Protein AF-A0A3B8K1Q7-F1 (afdb_monomer_lite)

Sequence (107 aa):
IVNFDAYGFFDSMLAYGEELEGFLRRGGCLGWGLVPTSEPVAQEDAFFLREKFYEGIRRLSRQGVSPDLLARQYLLTPSCGTGTLSVAQCEQVYRTTAELHTLLSSV

Foldseek 3Di:
DAEAQLQPCLVVCLVCLVVQQVCLVVVAAYAHQQQELDPVQAPDDLVVSLVSLVVSLVSSVVSVHDSVSSLVRYDYHHNDDNVVPDPVSVVNSVVSSVVNVVVSVVD

Secondary structure (DSSP, 8-state):
-EEEETTT-HHHHGGGHHHHHHHHHTT--EEEEEE--SSSTT---HHHHHHHHHHHHHHHHHTT--HHHHHHSEEEEESS--TTS-HHHHHHHHHHHHHHHHHHHT-

Radius of gyration: 13.75 Å; chains: 1; bounding box: 33×26×35 Å

Structure (mmCIF, N/CA/C/O backbone):
data_AF-A0A3B8K1Q7-F1
#
_entry.id   AF-A0A3B8K1Q7-F1
#
loop_
_atom_site.group_PDB
_atom_site.id
_atom_site.ty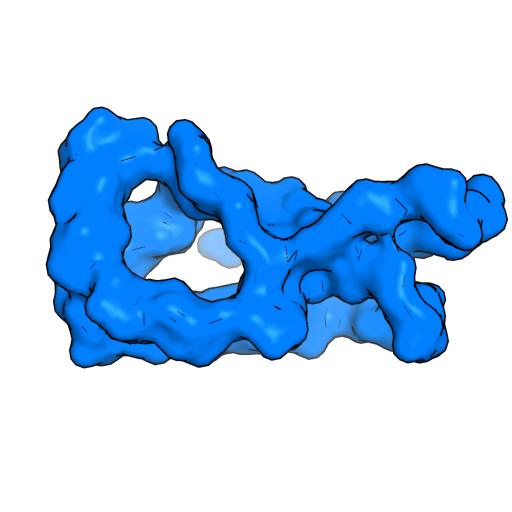pe_symbol
_atom_site.label_atom_id
_atom_site.label_alt_id
_atom_site.label_comp_id
_atom_site.label_asym_id
_atom_site.label_entity_id
_atom_site.label_seq_id
_atom_site.pdbx_PDB_ins_code
_atom_site.Cartn_x
_atom_site.Cartn_y
_atom_site.Cartn_z
_atom_site.occupancy
_atom_site.B_iso_or_equiv
_atom_site.auth_seq_id
_atom_site.auth_comp_id
_atom_site.auth_asym_id
_atom_site.auth_atom_id
_atom_site.pdbx_PDB_model_num
ATOM 1 N N . ILE A 1 1 ? -14.018 -2.781 -2.605 1.00 95.94 1 ILE A N 1
ATOM 2 C CA . ILE A 1 1 ? -12.570 -2.458 -2.573 1.00 95.94 1 ILE A CA 1
ATOM 3 C C . ILE A 1 1 ? -12.421 -1.007 -3.011 1.00 95.94 1 ILE A C 1
ATOM 5 O O . ILE A 1 1 ? -13.141 -0.618 -3.923 1.00 95.94 1 ILE A O 1
ATOM 9 N N . VAL A 1 2 ? -11.545 -0.229 -2.374 1.00 97.19 2 VAL A N 1
ATOM 10 C CA . VAL A 1 2 ? -11.109 1.097 -2.849 1.00 97.19 2 VAL A CA 1
ATOM 11 C C . VAL A 1 2 ? -9.627 0.984 -3.181 1.00 97.19 2 VAL A C 1
ATOM 13 O O . VAL A 1 2 ? -8.833 0.692 -2.294 1.00 97.19 2 VAL A O 1
ATOM 16 N N . ASN A 1 3 ? -9.264 1.147 -4.450 1.00 95.75 3 ASN A N 1
ATOM 17 C CA . ASN A 1 3 ? -7.876 1.101 -4.913 1.00 95.75 3 ASN A CA 1
ATOM 18 C C . ASN A 1 3 ? -7.389 2.528 -5.176 1.00 95.75 3 ASN A C 1
ATOM 20 O O . ASN A 1 3 ? -8.107 3.293 -5.819 1.00 95.75 3 ASN A O 1
ATOM 24 N N . PHE A 1 4 ? -6.201 2.877 -4.692 1.00 96.00 4 PHE A N 1
ATOM 25 C CA . PHE A 1 4 ? -5.653 4.227 -4.815 1.00 96.00 4 PHE A CA 1
ATOM 26 C C . PHE A 1 4 ? -4.129 4.201 -4.966 1.00 96.00 4 PHE A C 1
ATOM 28 O O . PHE A 1 4 ? -3.471 3.248 -4.545 1.00 96.00 4 PHE A O 1
ATOM 35 N N . ASP A 1 5 ? -3.568 5.264 -5.543 1.00 95.31 5 ASP A N 1
ATOM 36 C CA . ASP A 1 5 ? -2.119 5.459 -5.633 1.00 95.31 5 ASP A CA 1
ATOM 37 C C . ASP A 1 5 ? -1.571 5.929 -4.275 1.00 95.31 5 ASP A C 1
ATOM 39 O O . ASP A 1 5 ? -1.576 7.115 -3.933 1.00 95.31 5 ASP A O 1
ATOM 43 N N . ALA A 1 6 ? -1.112 4.966 -3.479 1.00 95.75 6 ALA A N 1
ATOM 44 C CA . ALA A 1 6 ? -0.475 5.209 -2.192 1.00 95.75 6 ALA A CA 1
ATOM 45 C C . ALA A 1 6 ? 0.984 5.670 -2.334 1.00 95.75 6 ALA A C 1
ATOM 47 O O . ALA A 1 6 ? 1.567 6.182 -1.378 1.00 95.75 6 ALA A O 1
ATOM 48 N N . TYR A 1 7 ? 1.601 5.484 -3.498 1.00 93.88 7 TYR A N 1
ATOM 49 C CA . TYR A 1 7 ? 2.982 5.877 -3.717 1.00 93.88 7 TYR A CA 1
ATOM 50 C C . TYR A 1 7 ? 3.111 7.391 -3.905 1.00 93.88 7 TYR A C 1
ATOM 52 O O . TYR A 1 7 ? 3.931 8.022 -3.228 1.00 93.88 7 TYR A O 1
ATOM 60 N N . GLY A 1 8 ? 2.293 7.954 -4.799 1.00 92.50 8 GLY A N 1
ATOM 61 C CA . GLY A 1 8 ? 2.322 9.363 -5.194 1.00 92.50 8 GLY A CA 1
ATOM 62 C C . GLY A 1 8 ? 1.254 10.239 -4.537 1.00 92.50 8 GLY A C 1
ATOM 63 O O . GLY A 1 8 ? 1.480 11.435 -4.372 1.00 92.50 8 GLY A O 1
ATOM 64 N N . PHE A 1 9 ? 0.111 9.671 -4.131 1.00 94.38 9 PHE A N 1
ATOM 65 C CA . PHE A 1 9 ? -1.068 10.456 -3.728 1.00 94.38 9 PHE A CA 1
ATOM 66 C C . PHE A 1 9 ? -1.656 10.066 -2.367 1.00 94.38 9 PHE A C 1
ATOM 68 O O . PHE A 1 9 ? -2.796 10.427 -2.064 1.00 94.38 9 PHE A O 1
ATOM 75 N N . PHE A 1 10 ? -0.886 9.391 -1.509 1.00 96.56 10 PHE A N 1
ATOM 76 C CA . PHE A 1 10 ? -1.352 8.955 -0.188 1.00 96.56 10 PHE A CA 1
ATOM 77 C C . PHE A 1 10 ? -1.993 10.078 0.641 1.00 96.56 10 PHE A C 1
ATOM 79 O O . PHE A 1 10 ? -3.021 9.867 1.277 1.00 96.56 10 PHE A O 1
ATOM 86 N N . ASP A 1 11 ? -1.420 11.281 0.610 1.00 96.50 11 ASP A N 1
ATOM 87 C CA . ASP A 1 11 ? -1.876 12.405 1.434 1.00 96.50 11 ASP A CA 1
ATOM 88 C C . ASP A 1 11 ? -3.330 12.802 1.147 1.00 96.50 11 ASP A C 1
ATOM 90 O O . ASP A 1 11 ? -4.037 13.234 2.056 1.00 96.50 11 ASP A O 1
ATOM 94 N N . SER A 1 12 ? -3.812 12.575 -0.080 1.00 94.81 12 SER A N 1
ATOM 95 C CA . SER A 1 12 ? -5.214 12.812 -0.438 1.00 94.81 12 SER A CA 1
ATOM 96 C C . SER A 1 12 ? -6.186 11.901 0.320 1.00 94.81 12 SER A C 1
ATOM 98 O O . SER A 1 12 ? -7.308 12.311 0.605 1.00 94.81 12 SER A O 1
ATOM 100 N N . MET A 1 13 ? -5.749 10.700 0.716 1.00 95.50 13 MET A N 1
ATOM 101 C CA . MET A 1 13 ? -6.574 9.747 1.465 1.00 95.50 13 MET A CA 1
ATOM 102 C C . MET A 1 13 ? -6.774 10.151 2.923 1.00 95.50 13 MET A C 1
ATOM 104 O O . MET A 1 13 ? -7.756 9.741 3.535 1.00 95.50 13 MET A O 1
ATOM 108 N N . LEU A 1 14 ? -5.877 10.968 3.487 1.00 97.25 14 LEU A N 1
ATOM 109 C CA . LEU A 1 14 ? -5.977 11.405 4.882 1.00 97.25 14 LEU A CA 1
ATOM 110 C C . LEU A 1 14 ? -7.231 12.240 5.148 1.00 97.25 14 LEU A C 1
ATOM 112 O O . LEU A 1 14 ? -7.745 12.213 6.262 1.00 97.25 14 LEU A O 1
ATOM 116 N N . ALA A 1 15 ? -7.739 12.935 4.129 1.00 97.06 15 ALA A N 1
ATOM 117 C CA . ALA A 1 15 ? -8.965 13.718 4.227 1.00 97.06 15 ALA A CA 1
ATOM 118 C C . ALA A 1 15 ? -10.226 12.859 4.445 1.00 97.06 15 ALA A C 1
ATOM 120 O O . ALA A 1 15 ? -11.240 13.402 4.865 1.00 97.06 15 ALA A O 1
ATOM 121 N N . TYR A 1 16 ? -10.160 11.547 4.189 1.00 96.81 16 TYR A N 1
ATOM 122 C CA . TYR A 1 16 ? -11.305 10.630 4.226 1.00 96.81 16 TYR A CA 1
ATOM 123 C C . TYR A 1 16 ? -11.269 9.662 5.420 1.00 96.81 16 TYR A C 1
ATOM 125 O O . TYR A 1 16 ? -11.782 8.548 5.334 1.00 96.81 16 TYR A O 1
ATOM 133 N N . GLY A 1 17 ? -10.592 10.016 6.520 1.00 97.12 17 GLY A N 1
ATOM 134 C CA . GLY A 1 17 ? -10.390 9.110 7.659 1.00 97.12 17 GLY A CA 1
ATOM 135 C C . GLY A 1 17 ? -11.692 8.508 8.208 1.00 97.12 17 GLY A C 1
ATOM 136 O O . GLY A 1 17 ? -11.787 7.294 8.389 1.00 97.12 17 GLY A O 1
ATOM 137 N N . GLU A 1 18 ? -12.726 9.327 8.399 1.00 97.25 18 GLU A N 1
ATOM 138 C CA . GLU A 1 18 ? -14.025 8.868 8.906 1.00 97.25 18 GLU A CA 1
ATOM 139 C C . GLU A 1 18 ? -14.726 7.922 7.914 1.00 97.25 18 GLU A C 1
ATOM 141 O O . GLU A 1 18 ? -15.210 6.845 8.285 1.00 97.25 18 GLU A O 1
ATOM 146 N N . GLU A 1 19 ? -14.732 8.271 6.628 1.00 98.25 19 GLU A N 1
ATOM 147 C CA . GLU A 1 19 ? -15.338 7.465 5.573 1.00 98.25 19 GLU A CA 1
ATOM 148 C C . GLU A 1 19 ? -14.610 6.131 5.385 1.00 98.25 19 GLU A C 1
ATOM 150 O O . GLU A 1 19 ? -15.256 5.100 5.158 1.00 98.25 19 GLU A O 1
ATOM 155 N N . LEU A 1 20 ? -13.280 6.133 5.507 1.00 98.06 20 LEU A N 1
ATOM 156 C C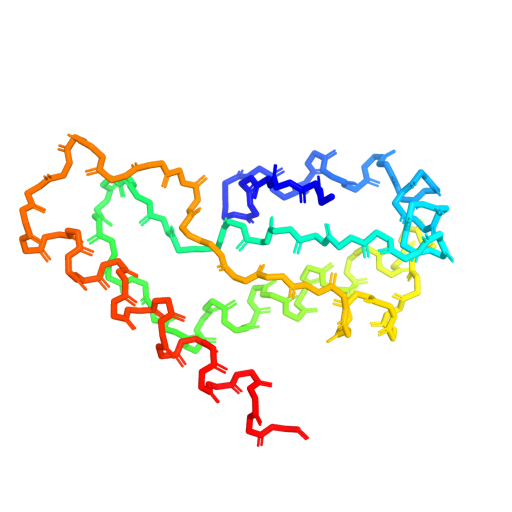A . LEU A 1 20 ? -12.442 4.939 5.427 1.00 98.06 20 LEU A CA 1
ATOM 157 C C . LEU A 1 20 ? -12.693 3.998 6.604 1.00 98.06 20 LEU A C 1
ATOM 159 O O . LEU A 1 20 ? -12.851 2.796 6.383 1.00 98.06 20 LEU A O 1
ATOM 163 N N . GLU A 1 21 ? -12.801 4.519 7.827 1.00 98.44 21 GLU A N 1
ATOM 164 C CA . GLU A 1 21 ? -13.169 3.725 9.004 1.00 98.44 21 GLU A CA 1
ATOM 165 C C . GLU A 1 21 ? -14.538 3.061 8.806 1.00 98.44 21 GLU A C 1
ATOM 167 O O . GLU A 1 21 ? -14.685 1.842 8.948 1.00 98.44 21 GLU A O 1
ATOM 172 N N . GLY A 1 22 ? -15.544 3.8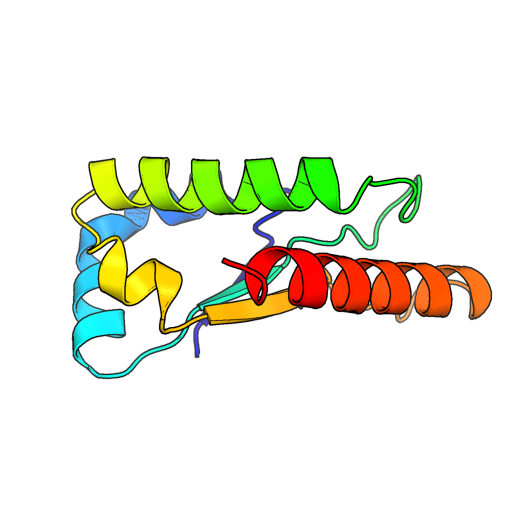39 8.394 1.00 98.56 22 GLY A N 1
ATOM 173 C CA . GLY A 1 22 ? -16.877 3.316 8.107 1.00 98.56 22 GLY A CA 1
ATOM 174 C C . GLY A 1 22 ? -16.868 2.263 6.995 1.00 98.56 22 GLY A C 1
ATOM 175 O O . GLY A 1 22 ? -17.543 1.236 7.102 1.00 98.56 22 GLY A O 1
ATOM 176 N N . PHE A 1 23 ? -16.105 2.490 5.925 1.00 98.62 23 PHE A N 1
ATOM 177 C CA . PHE A 1 23 ? -15.948 1.545 4.820 1.00 98.62 23 PHE A CA 1
ATOM 178 C C . PHE A 1 23 ? -15.314 0.226 5.274 1.00 98.62 23 PHE A C 1
ATOM 180 O O . PHE A 1 23 ? -15.838 -0.846 4.957 1.00 98.62 23 PHE A O 1
ATOM 187 N N . LEU A 1 24 ? -14.229 0.288 6.046 1.00 98.50 24 LEU A N 1
ATOM 188 C CA . LEU A 1 24 ? -13.528 -0.890 6.549 1.00 98.50 24 LEU A CA 1
ATOM 189 C C . LEU A 1 24 ? -14.385 -1.690 7.534 1.00 98.50 24 LEU A C 1
ATOM 191 O O . LEU A 1 24 ? -14.456 -2.913 7.411 1.00 98.50 24 LEU A O 1
ATOM 195 N N . ARG A 1 25 ? -15.132 -1.028 8.427 1.00 98.31 25 ARG A N 1
ATOM 196 C CA . ARG A 1 25 ? -16.069 -1.699 9.350 1.00 98.31 25 ARG A CA 1
ATOM 197 C C . ARG A 1 25 ? -17.175 -2.484 8.649 1.00 98.31 25 ARG A C 1
ATOM 199 O O . ARG A 1 25 ? -17.666 -3.461 9.205 1.00 98.31 25 ARG A O 1
ATOM 206 N N . ARG A 1 26 ? -17.552 -2.098 7.427 1.00 98.19 26 ARG A N 1
ATOM 207 C CA . ARG A 1 26 ? -18.512 -2.843 6.591 1.00 98.19 26 ARG A CA 1
ATOM 208 C C . ARG A 1 26 ? -17.877 -4.006 5.815 1.00 98.19 26 ARG A C 1
ATOM 210 O O . ARG A 1 26 ? -18.529 -4.573 4.944 1.00 98.19 26 ARG A O 1
ATOM 217 N N . GLY A 1 27 ? -16.619 -4.351 6.096 1.00 98.00 27 GLY A N 1
ATOM 218 C CA . GLY A 1 27 ? -15.877 -5.387 5.371 1.00 98.00 27 GLY A CA 1
ATOM 219 C C . GLY A 1 27 ? -15.218 -4.885 4.083 1.00 98.00 27 GLY A C 1
ATOM 220 O O . GLY A 1 27 ? -14.914 -5.680 3.196 1.00 98.00 27 GLY A O 1
ATOM 221 N N . GLY A 1 28 ? -15.015 -3.569 3.948 1.00 98.38 28 GLY A N 1
ATOM 222 C CA . GLY A 1 28 ? -14.268 -2.975 2.839 1.00 98.38 28 GLY A CA 1
ATOM 223 C C . GLY A 1 28 ? -12.811 -3.447 2.778 1.00 98.38 28 GLY A C 1
ATOM 224 O O . GLY A 1 28 ? -12.320 -4.119 3.668 1.00 98.38 28 GLY A O 1
ATOM 225 N N . CYS A 1 29 ? -12.080 -3.104 1.726 1.00 98.06 29 CYS A N 1
ATOM 226 C CA . CYS A 1 29 ? -10.656 -3.432 1.620 1.00 98.06 29 CYS A CA 1
ATOM 227 C C . CYS A 1 29 ? -9.956 -2.361 0.786 1.00 98.06 29 CYS A C 1
ATOM 229 O O . CYS A 1 29 ? -10.540 -1.886 -0.200 1.00 98.06 29 CYS A O 1
ATOM 231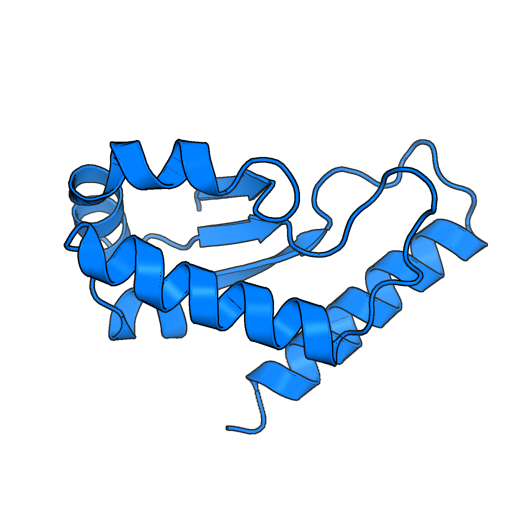 N N . LEU A 1 30 ? -8.755 -1.962 1.204 1.00 97.94 30 LEU A N 1
ATOM 232 C CA . LEU A 1 30 ? -7.949 -0.944 0.535 1.00 97.94 30 LEU A CA 1
ATOM 233 C C . LEU A 1 30 ? -6.890 -1.587 -0.361 1.00 97.94 30 LEU A C 1
ATOM 235 O O . LEU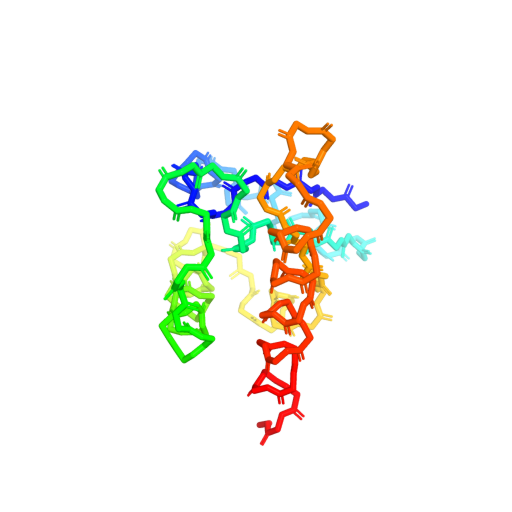 A 1 30 ? -6.070 -2.372 0.102 1.00 97.94 30 LEU A O 1
ATOM 239 N N . GLY A 1 31 ? -6.892 -1.234 -1.642 1.00 97.75 31 GLY A N 1
ATOM 240 C CA . GLY A 1 31 ? -5.801 -1.531 -2.564 1.00 97.75 31 GLY A CA 1
ATOM 241 C C . GLY A 1 31 ? -4.734 -0.450 -2.449 1.00 97.75 31 GLY A C 1
ATOM 242 O O . GLY A 1 31 ? -4.965 0.683 -2.872 1.00 97.75 31 GLY A O 1
ATOM 243 N N . TRP A 1 32 ? -3.602 -0.795 -1.845 1.00 97.62 32 TRP A N 1
ATOM 244 C CA . TRP A 1 32 ? -2.458 0.087 -1.668 1.00 97.62 32 TRP A CA 1
ATOM 245 C C . TRP A 1 32 ? -1.569 0.016 -2.907 1.00 97.62 32 TRP A C 1
ATOM 247 O O . TRP A 1 32 ? -0.712 -0.865 -3.012 1.00 97.62 32 TRP A O 1
ATOM 257 N N . GLY A 1 33 ? -1.774 0.962 -3.826 1.00 96.25 33 GLY A N 1
ATOM 258 C CA . GLY A 1 33 ? -0.938 1.162 -5.006 1.00 96.25 33 GLY A CA 1
ATOM 259 C C . GLY A 1 33 ? 0.436 1.700 -4.619 1.00 96.25 33 GLY A C 1
ATOM 260 O O . GLY A 1 33 ? 0.654 2.906 -4.683 1.00 96.25 33 GLY A O 1
ATOM 261 N N . LEU A 1 34 ? 1.329 0.830 -4.142 1.00 94.00 34 LEU A N 1
ATOM 262 C CA . LEU A 1 34 ? 2.599 1.210 -3.509 1.00 94.00 34 LEU A CA 1
ATOM 263 C C . LEU A 1 34 ? 3.822 1.040 -4.407 1.00 94.00 34 LEU A C 1
ATOM 265 O O . LEU A 1 34 ? 4.817 1.715 -4.170 1.00 94.00 34 LEU A O 1
ATOM 269 N N . VAL A 1 35 ? 3.780 0.160 -5.409 1.00 94.44 35 VAL A N 1
ATOM 270 C CA . VAL A 1 35 ? 4.925 -0.033 -6.314 1.00 94.44 35 VAL A CA 1
ATOM 271 C C . VAL A 1 35 ? 4.793 0.925 -7.499 1.00 94.44 35 VAL A C 1
ATOM 273 O O . VAL A 1 35 ? 3.837 0.779 -8.263 1.00 94.44 35 VAL A O 1
ATOM 276 N N . PRO A 1 36 ? 5.700 1.902 -7.681 1.00 91.81 36 PRO A N 1
ATOM 277 C CA . PRO A 1 36 ? 5.559 2.901 -8.732 1.00 91.81 36 PRO A CA 1
ATOM 278 C C . PRO A 1 36 ? 5.658 2.287 -10.126 1.00 91.81 36 PRO A C 1
ATOM 280 O O . PRO A 1 36 ? 6.505 1.434 -10.392 1.00 91.81 36 PRO A O 1
ATOM 283 N N . THR A 1 37 ? 4.829 2.783 -11.042 1.00 90.62 37 THR A N 1
ATOM 284 C CA . THR A 1 37 ? 4.843 2.391 -12.462 1.00 90.62 37 THR A CA 1
ATOM 285 C C . THR A 1 37 ? 5.308 3.507 -13.402 1.00 90.62 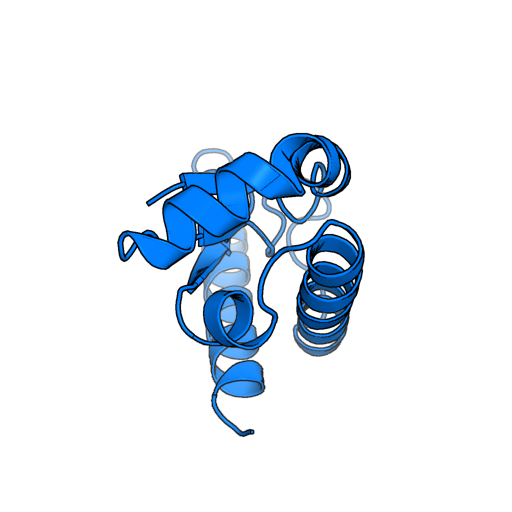37 THR A C 1
ATOM 287 O O . THR A 1 37 ? 5.134 3.398 -14.613 1.00 90.62 37 THR A O 1
ATOM 290 N N . SER A 1 38 ? 5.892 4.583 -12.866 1.00 80.81 38 SER A N 1
ATOM 291 C CA . SER A 1 38 ? 6.470 5.705 -13.621 1.00 80.81 38 SER A CA 1
ATOM 292 C C . SER A 1 38 ? 7.988 5.775 -13.452 1.00 80.81 38 SER A C 1
ATOM 294 O O . SER A 1 38 ? 8.531 5.237 -12.489 1.00 80.81 38 SER A O 1
ATOM 296 N N . GLU A 1 39 ? 8.680 6.444 -14.379 1.00 66.81 39 GLU A N 1
ATOM 297 C CA . GLU A 1 39 ? 10.142 6.519 -14.351 1.00 66.81 39 GLU A CA 1
ATOM 298 C C . GLU A 1 39 ? 10.730 7.355 -13.200 1.00 66.81 39 GLU A C 1
ATOM 300 O O . GLU A 1 39 ? 10.145 8.377 -12.834 1.00 66.81 39 GLU A O 1
ATOM 305 N N . PRO A 1 40 ? 11.899 6.940 -12.659 1.00 59.34 40 PRO A N 1
ATOM 306 C CA . PRO A 1 40 ? 12.646 5.733 -13.031 1.00 59.34 40 PRO A CA 1
ATOM 307 C C . PRO A 1 40 ? 11.986 4.476 -12.437 1.00 59.34 40 PRO A C 1
ATOM 309 O O . PRO A 1 40 ? 11.820 4.332 -11.229 1.00 59.34 40 PRO A O 1
ATOM 312 N N . VAL A 1 41 ? 11.553 3.589 -13.335 1.00 59.84 41 VAL A N 1
ATOM 313 C CA . VAL A 1 41 ? 10.583 2.523 -13.075 1.00 59.84 41 VAL A CA 1
ATOM 314 C C . VAL A 1 41 ? 11.218 1.477 -12.164 1.00 59.84 41 VAL A C 1
ATOM 316 O O . VAL A 1 41 ? 12.110 0.748 -12.586 1.00 59.84 41 VAL A O 1
ATOM 319 N N . ALA A 1 42 ? 10.739 1.405 -10.923 1.00 60.12 42 ALA A N 1
ATOM 320 C CA . ALA A 1 42 ? 10.920 0.272 -10.014 1.00 60.12 42 ALA A CA 1
ATOM 321 C C . ALA A 1 42 ? 12.375 -0.126 -9.660 1.00 60.12 42 ALA A C 1
ATOM 323 O O . ALA A 1 42 ? 12.718 -1.308 -9.669 1.00 60.12 42 ALA A O 1
ATOM 324 N N . GLN A 1 43 ? 13.215 0.843 -9.269 1.00 64.56 43 GLN A N 1
ATOM 325 C CA . GLN A 1 43 ? 14.373 0.572 -8.386 1.00 64.56 43 GLN A CA 1
ATOM 326 C C . GLN A 1 43 ? 14.014 0.672 -6.895 1.00 64.56 43 GLN A C 1
ATOM 328 O O . GLN A 1 43 ? 14.896 0.654 -6.039 1.00 64.56 43 GLN A O 1
ATOM 333 N N . GLU A 1 44 ? 12.728 0.818 -6.580 1.00 70.56 44 GLU A N 1
ATOM 334 C CA . GLU A 1 44 ? 12.277 0.918 -5.200 1.00 70.56 44 GLU A CA 1
ATOM 335 C C . GLU A 1 44 ? 12.571 -0.372 -4.438 1.00 70.56 44 GLU A C 1
ATOM 337 O O . GLU A 1 44 ? 12.239 -1.477 -4.871 1.00 70.56 44 GLU A O 1
ATOM 342 N N . ASP A 1 45 ? 13.196 -0.198 -3.283 1.00 86.88 45 ASP A N 1
ATOM 343 C CA . ASP A 1 45 ? 13.496 -1.272 -2.357 1.00 86.88 45 ASP A CA 1
ATOM 344 C C . ASP A 1 45 ? 12.200 -1.705 -1.657 1.00 86.88 45 ASP A C 1
ATOM 346 O O . ASP A 1 45 ? 11.508 -0.893 -1.032 1.00 86.88 45 ASP A O 1
ATOM 350 N N . ALA A 1 46 ? 11.872 -2.998 -1.723 1.00 92.19 46 ALA A N 1
ATOM 351 C CA . ALA A 1 46 ? 10.718 -3.560 -1.031 1.00 92.19 46 ALA A CA 1
ATOM 352 C C . ALA A 1 46 ? 10.741 -3.255 0.482 1.00 92.19 46 ALA A C 1
ATOM 354 O O . ALA A 1 46 ? 9.680 -3.061 1.079 1.00 92.19 46 ALA A O 1
ATOM 355 N N . PHE A 1 47 ? 11.922 -3.125 1.102 1.00 93.81 47 PHE A N 1
ATOM 356 C CA . PHE A 1 47 ? 12.046 -2.679 2.492 1.00 93.81 47 PHE A CA 1
ATOM 357 C C . PHE A 1 47 ? 11.584 -1.234 2.686 1.00 93.81 47 PHE A C 1
ATOM 359 O O . PHE A 1 47 ? 10.862 -0.944 3.639 1.00 93.81 47 PHE A O 1
ATOM 366 N N . PHE A 1 48 ? 11.939 -0.326 1.778 1.00 93.12 48 PHE A N 1
ATOM 367 C CA . PHE A 1 48 ? 11.482 1.059 1.847 1.00 93.12 48 PHE A CA 1
ATOM 368 C C . PHE A 1 48 ? 9.967 1.166 1.626 1.00 93.12 48 PHE A C 1
ATOM 370 O O . PHE A 1 48 ? 9.275 1.875 2.362 1.00 93.12 48 PHE A O 1
ATOM 377 N N . LEU A 1 49 ? 9.417 0.402 0.680 1.00 95.00 49 LEU A N 1
ATOM 378 C CA . LEU A 1 49 ? 7.970 0.343 0.453 1.00 95.00 49 LEU A CA 1
ATOM 379 C C . LEU A 1 49 ? 7.212 -0.216 1.665 1.00 95.00 49 LEU A C 1
ATOM 381 O O . LEU A 1 49 ? 6.122 0.263 1.988 1.00 95.00 49 LEU A O 1
ATOM 385 N N . ARG A 1 50 ? 7.807 -1.176 2.380 1.00 96.56 50 ARG A N 1
ATOM 386 C CA . ARG A 1 50 ? 7.285 -1.693 3.650 1.00 96.56 50 ARG A CA 1
ATOM 387 C C . ARG A 1 50 ? 7.201 -0.595 4.710 1.00 96.56 50 ARG A C 1
ATOM 389 O O . ARG A 1 50 ? 6.170 -0.454 5.367 1.00 96.56 50 ARG A O 1
ATOM 396 N N . GLU A 1 51 ? 8.246 0.219 4.851 1.00 96.19 51 GLU A N 1
ATOM 397 C CA . GLU A 1 51 ? 8.222 1.365 5.768 1.00 96.19 51 GLU A CA 1
ATOM 398 C C . GLU A 1 51 ? 7.153 2.390 5.373 1.00 96.19 51 GLU A C 1
ATOM 400 O O . GLU A 1 51 ? 6.415 2.868 6.239 1.00 96.19 51 GLU A O 1
ATOM 405 N N . LYS A 1 52 ? 7.000 2.678 4.072 1.00 95.75 52 LYS A N 1
ATOM 406 C CA . LYS A 1 52 ? 5.927 3.553 3.568 1.00 95.75 52 LYS A CA 1
ATOM 407 C C . LYS A 1 52 ? 4.538 3.014 3.901 1.00 95.75 52 LYS A C 1
ATOM 409 O O . LYS A 1 52 ? 3.679 3.794 4.309 1.00 95.75 52 LYS A O 1
ATOM 414 N N . PHE A 1 53 ? 4.315 1.706 3.771 1.00 97.56 53 PHE A N 1
ATOM 415 C CA . PHE A 1 53 ? 3.049 1.069 4.138 1.00 97.56 53 PHE A CA 1
ATOM 416 C C . PHE A 1 53 ? 2.726 1.271 5.624 1.00 97.56 53 PHE A C 1
ATOM 418 O O . PHE A 1 53 ? 1.664 1.798 5.960 1.00 97.56 53 PHE A O 1
ATOM 425 N N . TYR A 1 54 ? 3.656 0.933 6.523 1.00 97.56 54 TYR A N 1
ATOM 426 C CA . TYR A 1 54 ? 3.426 1.087 7.962 1.00 97.56 54 TYR A CA 1
ATOM 427 C C . TYR A 1 54 ? 3.313 2.550 8.397 1.00 97.56 54 TYR A C 1
ATOM 429 O O . TYR A 1 54 ? 2.516 2.863 9.284 1.00 97.56 54 TYR A O 1
ATOM 437 N N . GLU A 1 55 ? 4.062 3.463 7.776 1.00 98.00 55 GLU A N 1
ATOM 438 C CA . GLU A 1 55 ? 3.870 4.896 8.002 1.00 98.00 55 GLU A CA 1
ATOM 439 C C . GLU A 1 55 ? 2.483 5.344 7.546 1.00 98.00 55 GLU A C 1
ATOM 441 O O . GLU A 1 55 ? 1.805 6.070 8.272 1.00 98.00 55 GLU A O 1
ATOM 446 N N . GLY A 1 56 ? 2.006 4.854 6.404 1.00 97.94 56 GLY A N 1
ATOM 447 C CA . GLY A 1 56 ? 0.647 5.101 5.948 1.00 97.94 56 GLY A CA 1
ATOM 448 C C . GLY A 1 56 ? -0.406 4.625 6.952 1.00 97.94 56 GLY A C 1
ATOM 449 O O . GLY A 1 56 ? -1.311 5.387 7.298 1.00 97.94 56 GLY A O 1
ATOM 450 N N . ILE A 1 57 ? -0.257 3.412 7.497 1.00 98.12 57 ILE A N 1
ATOM 451 C CA . ILE A 1 57 ? -1.141 2.903 8.560 1.00 98.12 57 ILE A CA 1
ATOM 452 C C . ILE A 1 57 ? -1.135 3.845 9.767 1.00 98.12 57 ILE A C 1
ATOM 454 O O . ILE A 1 57 ? -2.200 4.241 10.241 1.00 98.12 57 ILE A O 1
ATOM 458 N N . ARG A 1 58 ? 0.047 4.255 10.248 1.00 98.50 58 ARG A N 1
ATOM 459 C CA . ARG A 1 58 ? 0.163 5.190 11.381 1.00 98.50 58 ARG A CA 1
ATOM 460 C C . ARG A 1 58 ? -0.530 6.519 11.092 1.00 98.50 58 ARG A C 1
ATOM 462 O O . ARG A 1 58 ? -1.220 7.054 11.959 1.00 98.50 58 ARG A O 1
ATOM 469 N N . ARG A 1 59 ? -0.365 7.060 9.883 1.00 98.44 59 ARG A N 1
ATOM 470 C CA . ARG A 1 59 ? -0.949 8.346 9.480 1.00 98.44 59 ARG A CA 1
ATOM 471 C C . ARG A 1 59 ? -2.469 8.275 9.354 1.00 98.44 59 ARG A C 1
ATOM 473 O O . ARG A 1 59 ? -3.127 9.160 9.888 1.00 98.44 59 ARG A O 1
ATOM 480 N N . LEU A 1 60 ? -3.023 7.231 8.735 1.00 98.38 60 LEU A N 1
ATOM 481 C CA . LEU A 1 60 ? -4.477 7.015 8.674 1.00 98.38 60 LEU A CA 1
ATOM 482 C C . LEU A 1 60 ? -5.070 6.731 10.055 1.00 98.38 60 LEU A C 1
ATOM 484 O O . LEU A 1 60 ? -6.159 7.203 10.366 1.00 98.38 60 LEU A O 1
ATOM 488 N N . SER A 1 61 ? -4.331 6.039 10.923 1.00 98.25 61 SER A N 1
ATOM 489 C CA . SER A 1 61 ? -4.775 5.802 12.294 1.00 98.25 61 SER A CA 1
ATOM 490 C C . SER A 1 61 ? -4.897 7.091 13.107 1.00 98.25 61 SER A C 1
ATOM 492 O O . SER A 1 61 ? -5.867 7.270 13.840 1.00 98.25 61 SER A O 1
ATOM 494 N N . ARG A 1 62 ? -3.994 8.060 12.896 1.00 98.19 62 ARG A N 1
ATOM 495 C CA . ARG A 1 62 ? -4.132 9.417 13.458 1.00 98.19 62 ARG A CA 1
ATOM 496 C C . ARG A 1 62 ? -5.363 10.171 12.936 1.00 98.19 62 ARG A C 1
ATOM 498 O O . ARG A 1 62 ? -5.790 11.107 13.599 1.00 98.19 62 ARG A O 1
ATOM 505 N N . GLN A 1 63 ? -5.924 9.767 11.794 1.00 97.81 63 GLN A N 1
ATOM 506 C CA . GLN A 1 63 ? -7.183 10.298 11.249 1.00 97.81 63 GLN A CA 1
ATOM 507 C C . GLN A 1 63 ? -8.422 9.508 11.713 1.00 97.81 63 GLN A C 1
ATOM 509 O O . GLN A 1 63 ? -9.511 9.723 11.194 1.00 97.81 63 GLN A O 1
ATOM 514 N N . GLY A 1 64 ? -8.278 8.595 12.681 1.00 97.69 64 GLY A N 1
ATOM 515 C CA . GLY A 1 64 ? -9.396 7.861 13.286 1.00 97.69 64 GLY A CA 1
ATOM 516 C C . GLY A 1 64 ? -9.679 6.483 12.687 1.00 97.69 64 GLY A C 1
ATOM 517 O O . GLY A 1 64 ? -10.611 5.818 13.133 1.00 97.69 64 GLY A O 1
ATOM 518 N N . VAL A 1 65 ? -8.874 6.019 11.726 1.00 98.56 65 VAL A N 1
ATOM 519 C CA . VAL A 1 65 ? -9.037 4.681 11.141 1.00 98.56 65 VAL A CA 1
ATOM 520 C C . VAL A 1 65 ? -8.409 3.612 12.040 1.00 98.56 65 VAL A C 1
ATOM 522 O O . VAL A 1 65 ? -7.294 3.768 12.542 1.00 98.56 65 VAL A O 1
ATOM 525 N N . SER A 1 66 ? -9.087 2.486 12.236 1.00 98.44 66 SER A N 1
ATOM 526 C CA . SER A 1 66 ? -8.556 1.376 13.022 1.00 98.44 66 SER A CA 1
ATOM 527 C C . SER A 1 66 ? -7.283 0.796 12.378 1.00 98.44 66 SER A C 1
ATOM 529 O O . SER A 1 66 ? -7.334 0.320 11.237 1.00 98.44 66 SER A O 1
ATOM 531 N N . PRO A 1 67 ? -6.143 0.765 13.099 1.00 97.50 67 PRO A N 1
ATOM 532 C CA . PRO A 1 67 ? -4.907 0.180 12.583 1.00 97.50 67 PRO A CA 1
ATOM 533 C C . PRO A 1 67 ? -5.045 -1.329 12.339 1.00 97.50 67 PRO A C 1
ATOM 535 O O . PRO A 1 67 ? -4.476 -1.836 11.375 1.00 97.50 67 PRO A O 1
ATOM 538 N N . ASP A 1 68 ? -5.854 -2.031 13.139 1.00 97.44 68 ASP A N 1
ATOM 539 C CA . ASP A 1 68 ? -6.126 -3.461 12.954 1.00 97.44 68 ASP A CA 1
ATOM 540 C C . ASP A 1 68 ? -6.894 -3.732 11.657 1.00 97.44 68 ASP A C 1
ATOM 542 O O . ASP A 1 68 ? -6.591 -4.691 10.946 1.00 97.44 68 ASP A O 1
ATOM 546 N N . LEU A 1 69 ? -7.877 -2.886 11.316 1.00 98.12 69 LEU A N 1
ATOM 547 C CA . LEU A 1 69 ? -8.603 -3.017 10.050 1.00 98.12 69 LEU A CA 1
ATOM 548 C C . LEU A 1 69 ? -7.677 -2.711 8.867 1.00 98.12 69 LEU A C 1
ATOM 550 O O . LEU A 1 69 ? -7.656 -3.470 7.902 1.00 98.12 69 LEU A O 1
ATOM 554 N N . LEU A 1 70 ? -6.861 -1.656 8.959 1.00 97.75 70 LEU A N 1
ATOM 555 C CA . LEU A 1 70 ? -5.881 -1.307 7.924 1.00 97.75 70 LEU A CA 1
ATOM 556 C C . LEU A 1 70 ? -4.861 -2.427 7.677 1.00 97.75 70 LEU A C 1
ATOM 558 O O . LEU A 1 70 ? -4.539 -2.715 6.527 1.00 97.75 70 LEU A O 1
ATOM 562 N N . ALA A 1 71 ? -4.390 -3.080 8.741 1.00 95.19 71 ALA A N 1
ATOM 563 C CA . ALA A 1 71 ? -3.423 -4.170 8.658 1.00 95.19 71 ALA A CA 1
ATOM 564 C C . ALA A 1 71 ? -4.026 -5.494 8.155 1.00 95.19 71 ALA A C 1
ATOM 566 O O . ALA A 1 71 ? -3.286 -6.359 7.698 1.00 95.19 71 ALA A O 1
ATOM 567 N N . ARG A 1 72 ? -5.352 -5.682 8.233 1.00 96.00 72 ARG A N 1
ATOM 568 C CA . ARG A 1 72 ? -6.021 -6.948 7.864 1.00 96.00 72 ARG A CA 1
ATOM 569 C C . ARG A 1 72 ? -6.811 -6.882 6.561 1.00 96.00 72 ARG A C 1
ATOM 571 O O . ARG A 1 72 ? -7.037 -7.916 5.942 1.00 96.00 72 ARG A O 1
ATOM 578 N N . GLN A 1 73 ? -7.262 -5.698 6.155 1.00 97.69 73 GLN A N 1
ATOM 579 C CA . GLN A 1 73 ? -8.158 -5.498 5.013 1.00 97.69 73 GLN A CA 1
ATOM 580 C C . GLN A 1 73 ? -7.466 -4.690 3.914 1.00 97.69 73 GLN A C 1
ATOM 582 O O . GLN A 1 73 ? -7.919 -3.605 3.531 1.00 97.69 73 GLN A O 1
ATOM 587 N N . TYR A 1 74 ? -6.365 -5.237 3.399 1.00 97.69 74 TYR A N 1
ATOM 588 C CA . TYR A 1 74 ? -5.605 -4.624 2.319 1.00 97.69 74 TYR A CA 1
ATOM 589 C C . TYR A 1 74 ? -5.280 -5.597 1.183 1.00 97.69 74 TYR A C 1
ATOM 591 O O . TYR A 1 74 ? -5.259 -6.815 1.350 1.00 97.69 74 TYR A O 1
ATOM 599 N N . LEU A 1 75 ? -5.011 -5.020 0.016 1.00 97.06 75 LEU A N 1
ATOM 600 C CA . LEU A 1 75 ? -4.351 -5.654 -1.118 1.00 97.06 75 LEU A CA 1
ATOM 601 C C . LEU A 1 75 ? -3.161 -4.782 -1.512 1.00 97.06 75 LEU A C 1
ATOM 603 O O . LEU A 1 75 ? -3.240 -3.557 -1.417 1.00 97.06 75 LEU A O 1
ATOM 607 N N . LEU A 1 76 ? -2.082 -5.398 -1.982 1.00 96.44 76 LEU A N 1
ATOM 608 C CA . LEU A 1 76 ? -0.982 -4.672 -2.612 1.00 96.44 76 LEU A CA 1
ATOM 609 C C . LEU A 1 76 ? -1.202 -4.623 -4.114 1.00 96.44 76 LEU A C 1
ATOM 611 O O . LEU A 1 76 ? -1.516 -5.638 -4.739 1.00 96.44 76 LEU A O 1
ATOM 615 N N . THR A 1 77 ? -1.011 -3.445 -4.688 1.00 95.44 77 THR A N 1
ATOM 616 C CA . THR A 1 77 ? -1.089 -3.225 -6.129 1.00 95.44 77 THR A CA 1
ATOM 617 C C . THR A 1 77 ? 0.075 -2.339 -6.580 1.00 95.44 77 THR A C 1
ATOM 619 O O . THR A 1 77 ? 0.665 -1.609 -5.774 1.00 95.44 77 THR A O 1
ATOM 622 N N . PRO A 1 78 ? 0.444 -2.380 -7.869 1.00 95.06 78 PRO A N 1
ATOM 623 C CA . PRO A 1 78 ? 1.197 -1.287 -8.467 1.00 95.06 78 PRO A CA 1
ATOM 624 C C . PRO A 1 78 ? 0.400 0.024 -8.385 1.00 95.06 78 PRO A C 1
ATOM 626 O O . PRO A 1 78 ? -0.831 0.006 -8.326 1.00 95.06 78 PRO A O 1
ATOM 629 N N . SER A 1 79 ? 1.090 1.164 -8.388 1.00 93.69 79 SER A N 1
ATOM 630 C CA . SER A 1 79 ? 0.471 2.488 -8.250 1.00 93.69 79 SER A CA 1
ATOM 631 C C . SER A 1 79 ? -0.475 2.827 -9.408 1.00 93.69 79 SER A C 1
ATOM 633 O O . SER A 1 79 ? -1.475 3.514 -9.213 1.00 93.69 79 SER A O 1
ATOM 635 N N . CYS A 1 80 ? -0.195 2.310 -10.607 1.00 92.38 80 CYS A N 1
ATOM 636 C CA . CYS A 1 80 ? -1.050 2.401 -11.786 1.00 92.38 80 CYS A CA 1
ATOM 637 C C . CYS A 1 80 ? -0.859 1.161 -12.686 1.00 92.38 80 CYS A C 1
ATOM 639 O O . CYS A 1 80 ? -0.196 0.195 -12.315 1.00 92.38 80 CYS A O 1
ATOM 641 N N . GLY A 1 81 ? -1.465 1.148 -13.873 1.00 90.69 81 GLY A N 1
ATOM 642 C CA . GLY A 1 81 ? -1.241 0.093 -14.861 1.00 90.69 81 GLY A CA 1
ATOM 643 C C . GLY A 1 81 ? 0.173 0.131 -15.452 1.00 90.69 81 GLY A C 1
ATOM 644 O O . GLY A 1 81 ? 0.799 1.184 -15.546 1.00 90.69 81 GLY A O 1
ATOM 645 N N . THR A 1 82 ? 0.656 -1.019 -15.920 1.00 92.31 82 THR A N 1
ATOM 646 C CA . THR A 1 82 ? 1.984 -1.175 -16.545 1.00 92.31 82 THR A CA 1
ATOM 647 C C . THR A 1 82 ? 1.946 -1.122 -18.078 1.00 92.31 82 THR A C 1
ATOM 649 O O . THR A 1 82 ? 2.927 -1.456 -18.732 1.00 92.31 82 THR A O 1
ATOM 652 N N . GLY A 1 83 ? 0.827 -0.700 -18.680 1.00 90.81 83 GLY A N 1
ATOM 653 C CA . GLY A 1 83 ? 0.592 -0.800 -20.130 1.00 90.81 83 GLY A CA 1
ATOM 654 C C . GLY A 1 83 ? 1.541 0.017 -21.017 1.00 90.81 83 GLY A C 1
ATOM 655 O O . GLY A 1 83 ? 1.644 -0.259 -22.207 1.00 90.81 83 GLY A O 1
ATOM 656 N N . THR A 1 84 ? 2.238 1.005 -20.454 1.00 89.75 84 THR A N 1
ATOM 657 C CA . THR A 1 84 ? 3.245 1.823 -21.153 1.00 89.75 84 THR A CA 1
ATOM 658 C C . THR A 1 84 ? 4.680 1.358 -20.902 1.00 89.75 84 THR A C 1
ATOM 660 O O . THR A 1 84 ? 5.612 1.960 -21.427 1.00 89.75 84 THR A O 1
ATOM 663 N N . LEU A 1 85 ? 4.875 0.329 -20.074 1.00 90.56 85 LEU A N 1
ATOM 664 C CA . LEU A 1 85 ? 6.187 -0.186 -19.701 1.00 90.56 85 LEU A CA 1
ATOM 665 C C . LEU A 1 85 ? 6.654 -1.271 -20.672 1.00 90.56 85 LEU A C 1
ATOM 667 O O . LEU A 1 85 ? 5.853 -1.992 -21.269 1.00 90.56 85 LEU A O 1
ATOM 671 N N . SER A 1 86 ? 7.971 -1.438 -20.782 1.00 91.69 86 SER A N 1
ATOM 672 C CA . SER A 1 86 ? 8.539 -2.642 -21.393 1.00 91.69 86 SER A CA 1
ATOM 673 C C . SER A 1 86 ? 8.199 -3.889 -20.566 1.00 91.69 86 SER A C 1
ATOM 675 O O . SER A 1 86 ? 7.911 -3.806 -19.371 1.00 91.69 86 SER A O 1
ATOM 677 N N . VAL A 1 87 ? 8.290 -5.071 -21.181 1.00 93.31 87 VAL A N 1
ATOM 678 C CA . VAL A 1 87 ? 8.073 -6.349 -20.479 1.00 93.31 87 VAL A CA 1
ATOM 679 C C . VAL A 1 87 ? 9.003 -6.482 -19.270 1.00 93.31 87 VAL A C 1
ATOM 681 O O . VAL A 1 87 ? 8.533 -6.794 -18.184 1.00 93.31 87 VAL A O 1
ATOM 684 N N . ALA A 1 88 ? 10.290 -6.151 -19.420 1.00 91.25 88 ALA A N 1
ATOM 685 C CA . ALA A 1 88 ? 11.262 -6.219 -18.327 1.00 91.25 88 ALA A CA 1
ATOM 686 C C . ALA A 1 88 ? 10.896 -5.291 -17.152 1.00 91.25 88 ALA A C 1
ATOM 688 O O . ALA A 1 88 ? 10.988 -5.676 -15.989 1.00 91.25 88 ALA A O 1
ATOM 689 N N . GLN A 1 89 ? 10.432 -4.076 -17.451 1.00 91.12 89 GLN A N 1
ATOM 690 C CA . GLN A 1 89 ? 9.946 -3.134 -16.441 1.00 91.12 89 GLN A CA 1
ATOM 691 C C . GLN A 1 89 ? 8.670 -3.638 -15.748 1.00 91.12 89 GLN A C 1
ATOM 693 O O . GLN A 1 89 ? 8.541 -3.526 -14.532 1.00 91.12 89 GLN A O 1
ATOM 698 N N . CYS A 1 90 ? 7.741 -4.223 -16.505 1.00 92.56 90 CYS A N 1
ATOM 699 C CA . CYS A 1 90 ? 6.532 -4.841 -15.964 1.00 92.56 90 CYS A CA 1
ATOM 700 C C . CYS A 1 90 ? 6.876 -6.006 -15.018 1.00 92.56 90 CYS A C 1
ATOM 702 O O . CYS A 1 90 ? 6.386 -6.054 -13.889 1.00 92.56 90 CYS A O 1
ATOM 704 N N . GLU A 1 91 ? 7.772 -6.904 -15.436 1.00 93.19 91 GLU A N 1
ATOM 705 C CA . GLU A 1 91 ? 8.265 -8.008 -14.607 1.00 93.19 91 GLU A CA 1
ATOM 706 C C . GLU A 1 91 ? 8.915 -7.509 -13.315 1.00 93.19 91 GLU A C 1
ATOM 708 O O . GLU A 1 91 ? 8.683 -8.089 -12.255 1.00 93.19 91 GLU A O 1
ATOM 713 N N . GLN A 1 92 ? 9.697 -6.428 -13.383 1.00 91.75 92 GLN A N 1
ATOM 714 C CA . GLN A 1 92 ? 10.309 -5.817 -12.205 1.00 91.75 92 GLN A CA 1
ATOM 715 C C . GLN A 1 92 ? 9.247 -5.295 -11.225 1.00 91.75 92 GLN A C 1
ATOM 717 O O . GLN A 1 92 ? 9.286 -5.647 -10.050 1.00 91.75 92 GLN A O 1
ATOM 722 N N . VAL A 1 93 ? 8.254 -4.534 -11.702 1.00 93.94 93 VAL A N 1
ATOM 723 C CA . VAL A 1 93 ? 7.150 -4.011 -10.873 1.00 93.94 93 VAL A CA 1
ATOM 724 C C . VAL A 1 93 ? 6.422 -5.137 -10.132 1.00 93.94 93 VAL A C 1
ATOM 726 O O . VAL A 1 93 ? 6.203 -5.062 -8.918 1.00 93.94 93 VAL A O 1
ATOM 729 N N . TYR A 1 94 ? 6.051 -6.206 -10.837 1.00 94.56 94 TYR A N 1
ATOM 730 C CA . TYR A 1 94 ? 5.333 -7.320 -10.215 1.00 94.56 94 TYR A CA 1
ATOM 731 C C . TYR A 1 94 ? 6.217 -8.156 -9.286 1.00 94.56 94 TYR A C 1
ATOM 733 O O . TYR A 1 94 ? 5.731 -8.625 -8.255 1.00 94.56 94 TYR A O 1
ATOM 741 N N . ARG A 1 95 ? 7.515 -8.289 -9.584 1.00 94.56 95 ARG A N 1
ATOM 742 C CA . ARG A 1 95 ? 8.484 -8.924 -8.683 1.00 94.56 95 ARG A CA 1
ATOM 743 C C . ARG A 1 95 ? 8.613 -8.152 -7.374 1.00 94.56 95 ARG A C 1
ATOM 745 O O . ARG A 1 95 ? 8.413 -8.743 -6.319 1.00 94.56 95 ARG A O 1
ATOM 752 N N . THR A 1 96 ? 8.814 -6.836 -7.436 1.00 94.44 96 THR A N 1
ATOM 753 C CA . THR A 1 96 ? 8.860 -5.970 -6.247 1.00 94.44 96 THR A CA 1
ATOM 754 C C . THR A 1 96 ? 7.546 -6.018 -5.460 1.00 94.44 96 THR A C 1
ATOM 756 O O . THR A 1 96 ? 7.558 -6.041 -4.231 1.00 94.44 96 THR A O 1
ATOM 759 N N . THR A 1 97 ? 6.397 -6.107 -6.143 1.00 95.25 97 THR A N 1
ATOM 760 C CA . THR A 1 97 ? 5.086 -6.272 -5.484 1.00 95.25 97 THR A CA 1
ATOM 761 C C . THR A 1 97 ? 5.019 -7.585 -4.689 1.00 95.25 97 THR A C 1
ATOM 763 O O . THR A 1 97 ? 4.541 -7.600 -3.553 1.00 95.25 97 THR A O 1
ATOM 766 N N . ALA A 1 98 ? 5.522 -8.687 -5.255 1.00 95.75 98 ALA A N 1
ATOM 767 C CA . ALA A 1 98 ? 5.570 -9.991 -4.591 1.00 95.75 98 ALA A CA 1
ATOM 768 C C . ALA A 1 98 ? 6.581 -10.034 -3.427 1.00 95.75 98 ALA A C 1
ATOM 770 O O . ALA A 1 98 ? 6.311 -10.632 -2.381 1.00 95.75 98 ALA A O 1
ATOM 771 N N . GLU A 1 99 ? 7.729 -9.374 -3.578 1.00 95.56 99 GLU A N 1
ATOM 772 C CA . GLU A 1 99 ? 8.728 -9.218 -2.514 1.00 95.56 99 GLU A CA 1
ATOM 773 C C . GLU A 1 99 ? 8.152 -8.433 -1.329 1.00 95.56 99 GLU A C 1
ATOM 775 O O . GLU A 1 99 ? 8.222 -8.899 -0.190 1.00 95.56 99 GLU A O 1
ATOM 780 N N . LEU A 1 100 ? 7.487 -7.302 -1.590 1.00 95.62 100 LEU A N 1
ATOM 781 C CA . LEU A 1 100 ? 6.804 -6.514 -0.561 1.00 95.62 100 LEU A CA 1
ATOM 782 C C . LEU A 1 100 ? 5.737 -7.336 0.174 1.00 95.62 100 LEU A C 1
ATOM 784 O O . LEU A 1 100 ? 5.675 -7.305 1.403 1.00 95.62 100 LEU A O 1
ATOM 788 N N . HIS A 1 101 ? 4.928 -8.110 -0.556 1.00 95.88 101 HIS A N 1
ATOM 789 C CA . HIS A 1 101 ? 3.946 -9.012 0.051 1.00 95.88 101 HIS A CA 1
ATOM 790 C C . HIS A 1 101 ? 4.605 -10.005 1.019 1.00 95.88 101 HIS A C 1
ATOM 792 O O . HIS A 1 101 ? 4.113 -10.225 2.128 1.00 95.88 101 HIS A O 1
ATOM 798 N N . THR A 1 102 ? 5.737 -10.585 0.617 1.00 95.94 102 THR A N 1
ATOM 799 C CA . THR A 1 102 ? 6.488 -11.543 1.439 1.00 95.94 102 THR A CA 1
ATOM 800 C C . THR A 1 102 ? 6.995 -10.891 2.726 1.00 95.94 102 THR A C 1
ATOM 802 O O . THR A 1 102 ? 6.842 -11.470 3.802 1.00 95.94 102 THR A O 1
ATOM 805 N N . LEU A 1 103 ? 7.527 -9.667 2.640 1.00 95.44 103 LEU A N 1
ATOM 806 C CA . LEU A 1 103 ? 7.997 -8.893 3.796 1.00 95.44 103 LEU A CA 1
ATOM 807 C C . LEU A 1 103 ? 6.878 -8.497 4.771 1.00 95.44 103 LEU A C 1
ATOM 809 O O . LEU A 1 103 ? 7.123 -8.418 5.972 1.00 95.44 103 LEU A O 1
ATOM 813 N N . LEU A 1 104 ? 5.665 -8.231 4.280 1.00 93.94 104 LEU A N 1
ATOM 814 C CA . LEU A 1 104 ? 4.520 -7.895 5.137 1.00 93.94 104 LEU A CA 1
ATOM 815 C C . LEU A 1 104 ? 3.852 -9.123 5.765 1.00 93.94 104 LEU A C 1
ATOM 817 O O . LEU A 1 104 ? 3.229 -8.998 6.813 1.00 93.94 104 LEU A O 1
ATOM 821 N N . SER A 1 105 ? 3.982 -10.296 5.141 1.00 88.25 105 SER A N 1
ATOM 822 C CA . SER A 1 105 ? 3.375 -11.552 5.614 1.00 88.25 105 SER A CA 1
ATOM 823 C C . SER A 1 105 ? 4.236 -12.312 6.630 1.00 88.25 105 SER A C 1
ATOM 825 O O . SER A 1 105 ? 3.808 -13.338 7.149 1.00 88.25 105 SER A O 1
ATOM 827 N N . SER A 1 106 ? 5.470 -11.864 6.867 1.00 69.94 106 SER A N 1
ATOM 828 C CA . SER A 1 106 ? 6.455 -12.530 7.735 1.00 69.94 106 SER A CA 1
ATOM 829 C C . SER A 1 106 ? 6.502 -11.967 9.166 1.00 69.94 106 SER A C 1
ATOM 831 O O . SER A 1 106 ? 7.434 -12.266 9.914 1.00 69.94 106 SER A O 1
ATOM 833 N N . VAL A 1 107 ? 5.487 -11.188 9.552 1.00 52.78 107 VAL A N 1
ATOM 834 C CA . VAL A 1 107 ? 5.288 -10.572 10.876 1.00 52.78 107 VAL A CA 1
ATOM 835 C C . VAL A 1 107 ? 3.922 -10.983 11.412 1.00 52.78 107 VAL A C 1
ATOM 837 O O . VAL A 1 107 ? 3.840 -11.275 12.625 1.00 52.78 107 VAL A O 1
#

pLDDT: mean 93.0, std 9.14, range [52.78, 98.62]